Protein AF-A0A7Y0EX84-F1 (afdb_monomer_lite)

Structure (mmCIF, N/CA/C/O backbone):
data_AF-A0A7Y0EX84-F1
#
_entry.id   AF-A0A7Y0EX84-F1
#
loop_
_atom_site.group_PDB
_atom_site.id
_atom_site.type_symbol
_atom_site.label_atom_id
_atom_site.label_alt_id
_atom_site.label_comp_id
_atom_site.label_asym_id
_atom_site.label_entity_id
_atom_site.label_seq_id
_atom_site.pdbx_PDB_ins_code
_atom_site.Cartn_x
_atom_site.Cartn_y
_atom_site.Cartn_z
_atom_site.occupancy
_atom_site.B_iso_or_equiv
_atom_site.auth_seq_id
_atom_site.auth_comp_id
_atom_site.auth_asym_id
_atom_site.auth_atom_id
_atom_site.pdbx_PDB_model_num
ATOM 1 N N . MET A 1 1 ? 0.346 22.991 23.364 1.00 42.94 1 MET A N 1
ATOM 2 C CA . MET A 1 1 ? 0.680 21.777 22.585 1.00 42.94 1 MET A CA 1
ATOM 3 C C . MET A 1 1 ? 0.013 21.885 21.221 1.00 42.94 1 MET A C 1
ATOM 5 O O . MET A 1 1 ? -1.209 21.881 21.158 1.00 42.94 1 MET A O 1
ATOM 9 N N . ARG A 1 2 ? 0.776 22.104 20.142 1.00 43.91 2 ARG A N 1
ATOM 10 C CA . ARG A 1 2 ? 0.205 22.185 18.788 1.00 43.91 2 ARG A CA 1
ATOM 11 C C . ARG A 1 2 ? -0.180 20.777 18.341 1.00 43.91 2 ARG A C 1
ATOM 13 O O . ARG A 1 2 ? 0.676 19.905 18.253 1.00 43.91 2 ARG A O 1
ATOM 20 N N . ARG A 1 3 ? -1.469 20.569 18.081 1.00 48.53 3 ARG A N 1
ATOM 21 C CA . ARG A 1 3 ? -1.988 19.372 17.423 1.00 48.53 3 ARG A CA 1
ATOM 22 C C . ARG A 1 3 ? -1.406 19.378 16.013 1.00 48.53 3 ARG A C 1
ATOM 24 O O . ARG A 1 3 ? -1.793 20.213 15.199 1.00 48.53 3 ARG A O 1
ATOM 31 N N . VAL A 1 4 ? -0.427 18.516 15.752 1.00 51.75 4 VAL A N 1
ATOM 32 C CA . VAL A 1 4 ? 0.056 18.284 14.392 1.00 51.75 4 VAL A CA 1
ATOM 33 C C . VAL A 1 4 ? -1.057 17.524 13.681 1.00 51.75 4 VAL A C 1
ATOM 35 O O . VAL A 1 4 ? -1.100 16.300 13.674 1.00 51.75 4 VAL A O 1
ATOM 38 N N . VAL A 1 5 ? -2.033 18.261 13.159 1.00 49.94 5 VAL A N 1
ATOM 39 C CA . VAL A 1 5 ? -2.957 17.711 12.177 1.00 49.94 5 VAL A CA 1
ATOM 40 C C . VAL A 1 5 ? -2.158 17.702 10.885 1.00 49.94 5 VAL A C 1
ATOM 42 O O . VAL A 1 5 ? -2.164 18.672 10.132 1.00 49.94 5 VAL A O 1
ATOM 45 N N . PHE A 1 6 ? -1.393 16.632 10.663 1.00 50.00 6 PHE A N 1
ATOM 46 C CA . PHE A 1 6 ? -0.980 16.298 9.310 1.00 50.00 6 PHE A CA 1
ATOM 47 C C . PHE A 1 6 ? -2.281 16.048 8.552 1.00 50.00 6 PHE A C 1
ATOM 49 O O . PHE A 1 6 ? -2.836 14.956 8.588 1.00 50.00 6 PHE A O 1
ATOM 56 N N . ALA A 1 7 ? -2.792 17.075 7.876 1.00 50.09 7 ALA A N 1
ATOM 57 C CA . ALA A 1 7 ? -3.837 16.935 6.871 1.00 50.09 7 ALA A CA 1
ATOM 58 C C . ALA A 1 7 ? -3.263 16.266 5.604 1.00 50.09 7 ALA A C 1
ATOM 60 O O . ALA A 1 7 ? -3.603 16.627 4.482 1.00 50.09 7 ALA A O 1
ATOM 61 N N . ALA A 1 8 ? -2.354 15.305 5.780 1.00 59.44 8 ALA A N 1
ATOM 62 C CA . ALA A 1 8 ? -2.042 14.346 4.752 1.00 59.44 8 ALA A CA 1
ATOM 63 C C . ALA A 1 8 ? -3.264 13.436 4.675 1.00 59.44 8 ALA A C 1
ATOM 65 O O . ALA A 1 8 ? -3.662 12.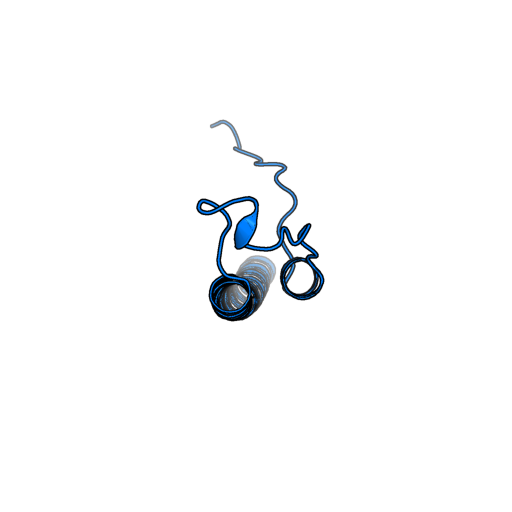825 5.670 1.00 59.44 8 ALA A O 1
ATOM 66 N N . ARG A 1 9 ? -3.908 13.400 3.508 1.00 74.50 9 ARG A N 1
ATOM 67 C CA . ARG A 1 9 ? -4.931 12.398 3.219 1.00 74.50 9 ARG A CA 1
ATOM 68 C C . ARG A 1 9 ? -4.356 11.029 3.594 1.00 74.50 9 ARG A C 1
ATOM 70 O O . ARG A 1 9 ? -3.324 10.641 3.055 1.00 74.50 9 ARG A O 1
ATOM 77 N N . LEU A 1 10 ? -5.011 10.326 4.517 1.00 80.38 10 LEU A N 1
ATOM 78 C CA . LEU A 1 10 ? -4.636 8.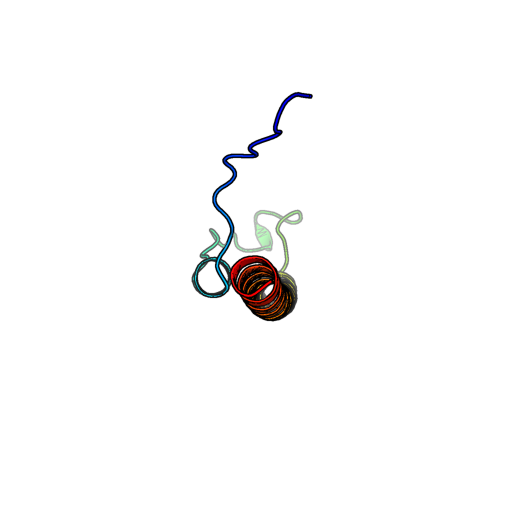955 4.845 1.00 80.38 10 LEU A CA 1
ATOM 79 C C . LEU A 1 10 ? -4.878 8.092 3.610 1.00 80.38 10 LEU A C 1
ATOM 81 O O . LEU A 1 10 ? -5.961 8.145 3.022 1.00 80.38 10 LEU A O 1
ATOM 85 N N . LEU A 1 11 ? -3.862 7.333 3.213 1.00 88.44 11 LEU A N 1
ATOM 86 C CA . LEU A 1 11 ? -4.001 6.345 2.156 1.00 88.44 11 LEU A CA 1
ATOM 87 C C . LEU A 1 11 ? -4.943 5.244 2.635 1.00 88.44 11 LEU A C 1
ATOM 89 O O . LEU A 1 11 ? -4.806 4.733 3.747 1.00 88.44 11 LEU A O 1
ATOM 93 N N . THR A 1 12 ? -5.904 4.892 1.790 1.00 91.56 12 THR A N 1
ATOM 94 C CA . THR A 1 12 ? -6.668 3.654 1.946 1.00 91.56 12 THR A CA 1
ATOM 95 C C . THR A 1 12 ? -5.963 2.523 1.191 1.00 91.56 12 THR A C 1
ATOM 97 O O . THR A 1 12 ? -5.248 2.811 0.230 1.00 91.56 12 THR A O 1
ATOM 100 N N . PRO A 1 13 ? -6.193 1.242 1.537 1.00 94.88 13 PRO A N 1
ATOM 101 C CA . PRO A 1 13 ? -5.664 0.120 0.752 1.00 94.88 13 PRO A CA 1
ATOM 102 C C . PRO A 1 13 ? -6.024 0.236 -0.737 1.00 94.88 13 PRO A C 1
ATOM 104 O O . PRO A 1 13 ? -5.189 0.075 -1.620 1.00 94.88 13 PRO A O 1
ATOM 107 N N . ARG A 1 14 ? -7.258 0.676 -1.018 1.00 94.75 14 ARG A N 1
ATOM 108 C CA . ARG A 1 14 ? -7.739 0.931 -2.378 1.00 94.75 14 ARG A CA 1
ATOM 109 C C . ARG A 1 14 ? -6.952 2.025 -3.102 1.00 94.75 14 ARG A C 1
ATOM 111 O O . ARG A 1 14 ? -6.745 1.914 -4.305 1.00 94.75 14 ARG A O 1
ATOM 118 N N . ASP A 1 15 ? -6.537 3.078 -2.399 1.00 94.75 15 ASP A N 1
ATOM 119 C CA . ASP A 1 15 ? -5.721 4.140 -2.999 1.00 94.75 15 ASP A CA 1
ATOM 120 C C . ASP A 1 15 ? -4.344 3.622 -3.433 1.00 94.75 15 ASP A C 1
ATOM 122 O O . ASP A 1 15 ? -3.806 4.117 -4.421 1.00 94.75 15 ASP A O 1
ATOM 126 N N . VAL A 1 16 ? -3.797 2.630 -2.721 1.00 94.88 16 VAL A N 1
ATOM 127 C CA . VAL A 1 16 ? -2.532 1.962 -3.065 1.00 94.88 16 VAL A CA 1
ATOM 128 C C . VAL A 1 16 ? -2.739 1.041 -4.263 1.00 94.88 16 VAL A C 1
ATOM 130 O O . VAL A 1 16 ? -2.100 1.234 -5.292 1.00 94.88 16 VAL A O 1
ATOM 133 N N . ARG A 1 17 ? -3.710 0.122 -4.186 1.00 95.38 17 ARG A N 1
ATOM 134 C CA . ARG A 1 17 ? -3.964 -0.878 -5.234 1.00 95.38 17 ARG A CA 1
ATOM 135 C C . ARG A 1 17 ? -4.373 -0.280 -6.576 1.00 95.38 17 ARG A C 1
ATOM 137 O O . ARG A 1 17 ? -4.067 -0.828 -7.627 1.00 95.38 17 ARG A O 1
ATOM 144 N N . CYS A 1 18 ? -5.107 0.831 -6.560 1.00 95.31 18 CYS A N 1
ATOM 145 C CA . CYS A 1 18 ? -5.557 1.504 -7.780 1.00 95.31 18 CYS A CA 1
ATOM 146 C C . CYS A 1 18 ? -4.586 2.592 -8.260 1.00 95.31 18 CYS A C 1
ATOM 148 O O . CYS A 1 18 ? -4.936 3.370 -9.155 1.00 95.31 18 CYS A O 1
ATOM 150 N N . ARG A 1 19 ? -3.397 2.707 -7.660 1.00 94.56 19 ARG A N 1
ATOM 151 C CA . ARG A 1 19 ? -2.418 3.712 -8.060 1.00 94.56 19 ARG A CA 1
ATOM 152 C C . ARG A 1 19 ? -1.819 3.339 -9.410 1.00 94.56 19 ARG A C 1
ATOM 154 O O . ARG A 1 19 ? -1.281 2.259 -9.586 1.00 94.56 19 ARG A O 1
ATOM 161 N N . THR A 1 20 ? -1.870 4.270 -10.354 1.00 92.56 20 THR A N 1
ATOM 162 C CA . THR A 1 20 ? -1.205 4.126 -11.651 1.00 92.56 20 THR A CA 1
ATOM 163 C C . THR A 1 20 ? 0.039 5.000 -11.709 1.00 92.56 20 THR A C 1
ATOM 165 O O . THR A 1 20 ? -0.006 6.171 -11.307 1.00 92.56 20 THR A O 1
ATOM 168 N N . PHE A 1 21 ? 1.111 4.463 -12.281 1.00 88.31 21 PHE A N 1
ATOM 169 C CA . PHE A 1 21 ? 2.339 5.193 -12.576 1.00 88.31 21 PHE A CA 1
ATOM 170 C C . PHE A 1 21 ? 2.506 5.350 -14.085 1.00 88.31 21 PHE A C 1
ATOM 172 O O . PHE A 1 21 ? 2.071 4.509 -14.870 1.00 88.31 21 PHE A O 1
ATOM 179 N N . THR A 1 22 ? 3.139 6.443 -14.504 1.00 86.69 22 THR A N 1
ATOM 180 C CA . THR A 1 22 ? 3.572 6.574 -15.894 1.00 86.69 22 THR A CA 1
ATOM 181 C C . THR A 1 22 ? 4.739 5.620 -16.112 1.00 86.69 22 THR A C 1
ATOM 183 O O . THR A 1 22 ? 5.821 5.854 -15.578 1.00 86.69 22 THR A O 1
ATOM 186 N N . ALA A 1 23 ? 4.522 4.560 -16.886 1.00 76.25 23 ALA A N 1
ATOM 187 C CA . ALA A 1 23 ? 5.589 3.649 -17.271 1.00 76.25 23 ALA A CA 1
ATOM 188 C C . ALA A 1 23 ? 6.460 4.301 -18.353 1.00 76.25 23 ALA A C 1
ATOM 190 O O . ALA A 1 23 ? 5.964 4.730 -19.398 1.00 76.25 23 ALA A O 1
ATOM 191 N N . TYR A 1 24 ? 7.766 4.360 -18.108 1.00 71.38 24 TYR A N 1
ATOM 192 C CA . TYR A 1 24 ? 8.755 4.672 -19.132 1.00 71.38 24 TYR A CA 1
ATOM 193 C C . TYR A 1 24 ? 9.440 3.367 -19.509 1.00 71.38 24 TYR A C 1
ATOM 195 O O . TYR A 1 24 ? 9.830 2.602 -18.633 1.00 71.38 24 TYR A O 1
ATOM 203 N N . ALA A 1 25 ? 9.594 3.097 -20.805 1.00 65.50 25 ALA A N 1
ATOM 204 C CA . ALA A 1 25 ? 10.401 1.959 -21.217 1.00 65.50 25 ALA A CA 1
ATOM 205 C C . ALA A 1 25 ? 11.827 2.152 -20.672 1.00 65.50 25 ALA A C 1
ATOM 207 O O . ALA A 1 25 ? 12.460 3.168 -20.972 1.00 65.50 25 ALA A O 1
ATOM 208 N N . SER A 1 26 ? 12.307 1.180 -19.887 1.00 63.25 26 SER A N 1
ATOM 209 C CA . SER A 1 26 ? 13.605 1.193 -19.184 1.00 63.25 26 SER A CA 1
ATOM 210 C C . SER A 1 26 ? 14.776 1.621 -20.088 1.00 63.25 26 SER A C 1
ATOM 212 O O . SER A 1 26 ? 15.674 2.345 -19.668 1.00 63.25 26 SER A O 1
ATOM 214 N N . PHE A 1 27 ? 14.702 1.316 -21.390 1.00 63.97 27 PHE A N 1
ATOM 215 C CA . PHE A 1 27 ? 15.693 1.739 -22.384 1.00 63.97 27 PHE A CA 1
ATOM 216 C C . PHE A 1 27 ? 15.892 3.268 -22.497 1.00 63.97 27 PHE A C 1
ATOM 218 O O . PHE A 1 27 ? 16.988 3.721 -22.814 1.00 63.97 27 PHE A O 1
ATOM 225 N N . PHE A 1 28 ? 14.861 4.079 -22.239 1.00 71.00 28 PHE A N 1
ATOM 226 C CA . PHE A 1 28 ? 14.943 5.547 -22.319 1.00 71.00 28 PHE A CA 1
ATOM 227 C C . PHE A 1 28 ? 15.270 6.218 -20.977 1.00 71.00 28 PHE A C 1
ATOM 229 O O . PHE A 1 28 ? 15.582 7.412 -20.948 1.00 71.00 28 PHE A O 1
ATOM 236 N N . ARG A 1 29 ? 15.182 5.470 -19.872 1.00 77.94 29 ARG A N 1
ATOM 237 C CA . ARG A 1 29 ? 15.406 5.934 -18.498 1.00 77.94 29 ARG A CA 1
ATOM 238 C C . ARG A 1 29 ? 16.003 4.786 -17.676 1.00 77.94 29 ARG A C 1
ATOM 240 O O . ARG A 1 29 ? 15.247 4.041 -17.060 1.00 77.94 29 ARG A O 1
ATOM 247 N N . PRO A 1 30 ? 17.339 4.627 -17.665 1.00 76.75 30 PRO A N 1
ATOM 248 C CA . PRO A 1 30 ? 17.995 3.574 -16.886 1.00 76.75 30 PRO A CA 1
ATOM 249 C C . PRO A 1 30 ? 17.848 3.773 -15.367 1.00 76.75 30 PRO A C 1
ATOM 251 O O . PRO A 1 30 ? 18.171 2.881 -14.596 1.00 76.75 30 PRO A O 1
ATOM 254 N N . ASP A 1 31 ? 17.382 4.948 -14.947 1.00 83.00 31 ASP A N 1
ATOM 255 C CA . ASP A 1 31 ? 17.048 5.326 -13.577 1.00 83.00 31 ASP A CA 1
ATOM 256 C C . ASP A 1 31 ? 15.565 5.107 -13.222 1.00 83.00 31 ASP A C 1
ATOM 258 O O . ASP A 1 31 ? 15.151 5.426 -12.108 1.00 83.00 31 ASP A O 1
ATOM 262 N N . ALA A 1 32 ? 14.751 4.595 -14.152 1.00 86.19 32 ALA A N 1
ATOM 263 C CA . ALA A 1 32 ? 13.369 4.236 -13.861 1.00 86.19 32 ALA A CA 1
ATOM 264 C C . ALA A 1 32 ? 13.308 2.985 -12.977 1.00 86.19 32 ALA A C 1
ATOM 266 O O . ALA A 1 32 ? 14.084 2.048 -13.157 1.00 86.19 32 ALA A O 1
ATOM 267 N N . TYR A 1 33 ? 12.351 2.969 -12.049 1.00 88.81 33 TYR A N 1
ATOM 268 C CA . TYR A 1 33 ? 12.057 1.781 -11.256 1.00 88.81 33 TYR A CA 1
ATOM 269 C C . TYR A 1 33 ? 11.553 0.641 -12.142 1.00 88.81 33 TYR A C 1
ATOM 271 O O . TYR A 1 33 ? 10.811 0.878 -13.102 1.00 88.81 33 TYR A O 1
ATOM 279 N N . ASP A 1 34 ? 11.948 -0.581 -11.795 1.00 87.88 34 ASP A N 1
ATOM 280 C CA . ASP A 1 34 ? 11.398 -1.783 -12.402 1.00 87.88 34 ASP A CA 1
ATOM 281 C C . ASP A 1 34 ? 9.919 -1.937 -12.016 1.00 87.88 34 ASP A C 1
ATOM 283 O O . ASP A 1 34 ? 9.531 -1.674 -10.876 1.00 87.88 34 ASP A O 1
ATOM 287 N N . ALA A 1 35 ? 9.076 -2.286 -12.988 1.00 89.62 35 ALA A N 1
ATOM 288 C CA . ALA A 1 35 ? 7.634 -2.336 -12.772 1.00 89.62 35 ALA A CA 1
ATOM 289 C C . ALA A 1 35 ? 7.234 -3.482 -11.836 1.00 89.62 35 ALA A C 1
ATOM 291 O O . ALA A 1 35 ? 6.362 -3.282 -10.994 1.00 89.62 35 ALA A O 1
ATOM 292 N N . ASP A 1 36 ? 7.896 -4.635 -11.949 1.00 91.81 36 ASP A N 1
ATOM 293 C CA . ASP A 1 36 ? 7.585 -5.807 -11.137 1.00 91.81 36 ASP A CA 1
ATOM 294 C C . ASP A 1 36 ? 8.025 -5.566 -9.682 1.00 91.81 36 ASP A C 1
ATOM 296 O O . ASP A 1 36 ? 7.266 -5.848 -8.755 1.00 91.81 36 ASP A O 1
ATOM 300 N N . GLU A 1 37 ? 9.196 -4.947 -9.472 1.00 93.75 37 GLU A N 1
ATOM 301 C CA . GLU A 1 37 ? 9.654 -4.547 -8.129 1.00 93.75 37 GLU A CA 1
ATOM 302 C C . GLU A 1 37 ? 8.721 -3.510 -7.477 1.00 93.75 37 GLU A C 1
ATOM 304 O O . GLU A 1 37 ? 8.447 -3.567 -6.274 1.00 93.75 37 GLU A O 1
ATOM 309 N N . VAL A 1 38 ? 8.217 -2.545 -8.258 1.00 94.06 38 VAL A N 1
ATOM 310 C CA . VAL A 1 38 ? 7.255 -1.550 -7.757 1.00 94.06 38 VAL A CA 1
ATOM 311 C C . VAL A 1 38 ? 5.933 -2.211 -7.392 1.00 94.06 38 VAL A C 1
ATOM 313 O O . VAL A 1 38 ? 5.377 -1.884 -6.344 1.00 94.06 38 VAL A O 1
ATOM 316 N N . ASP A 1 39 ? 5.429 -3.124 -8.218 1.00 94.38 39 ASP A N 1
ATOM 317 C CA . ASP A 1 39 ? 4.168 -3.814 -7.956 1.00 94.38 39 ASP A CA 1
ATOM 318 C C . ASP A 1 39 ? 4.260 -4.698 -6.698 1.00 94.38 39 ASP A C 1
ATOM 320 O O . ASP A 1 39 ? 3.371 -4.625 -5.845 1.00 94.38 39 ASP A O 1
ATOM 324 N N . GLU A 1 40 ? 5.361 -5.437 -6.506 1.00 97.44 40 GLU A N 1
ATOM 325 C CA . GLU A 1 40 ? 5.605 -6.225 -5.285 1.00 97.44 40 GLU A CA 1
ATOM 326 C C . GL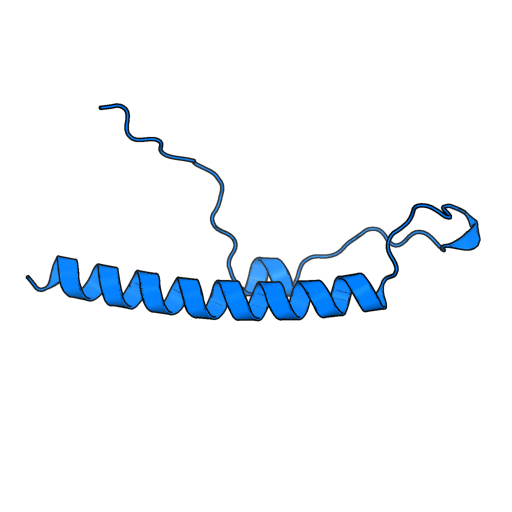U A 1 40 ? 5.614 -5.334 -4.032 1.00 97.44 40 GLU A C 1
ATOM 328 O O . GLU A 1 40 ? 4.911 -5.603 -3.051 1.00 97.44 40 GLU A O 1
ATOM 333 N N . PHE A 1 41 ? 6.327 -4.207 -4.081 1.00 97.50 41 PHE A N 1
ATOM 334 C CA . PHE A 1 41 ? 6.351 -3.255 -2.971 1.00 97.50 41 PHE A CA 1
ATOM 335 C C . PHE A 1 41 ? 4.971 -2.629 -2.694 1.00 97.50 41 PHE A C 1
ATOM 337 O O . PHE A 1 41 ? 4.604 -2.374 -1.542 1.00 97.50 41 PHE A O 1
ATOM 344 N N . MET A 1 42 ? 4.180 -2.369 -3.736 1.00 97.38 42 MET A N 1
ATOM 345 C CA . MET A 1 42 ? 2.836 -1.806 -3.593 1.00 97.38 42 MET A CA 1
ATOM 346 C C . MET A 1 42 ? 1.852 -2.810 -2.973 1.00 97.38 42 MET A C 1
ATOM 348 O O . MET A 1 42 ? 0.986 -2.392 -2.196 1.00 97.38 42 MET A O 1
ATOM 352 N N . ASP A 1 43 ? 2.024 -4.110 -3.219 1.00 97.62 43 ASP A N 1
ATOM 353 C CA . ASP A 1 43 ? 1.264 -5.175 -2.552 1.00 97.62 43 ASP A CA 1
ATOM 354 C C . ASP A 1 43 ? 1.605 -5.269 -1.049 1.00 97.62 43 ASP A C 1
ATOM 356 O O . ASP A 1 43 ? 0.710 -5.390 -0.195 1.00 97.62 43 ASP A O 1
ATOM 360 N N . GLU A 1 44 ? 2.884 -5.120 -0.687 1.00 98.12 44 GLU A N 1
ATOM 361 C CA . GLU A 1 44 ? 3.306 -5.013 0.718 1.00 98.12 44 GLU A CA 1
ATOM 362 C C . GLU A 1 44 ? 2.721 -3.764 1.398 1.00 98.12 44 GLU A C 1
ATOM 364 O O . GLU A 1 44 ? 2.243 -3.820 2.543 1.00 98.12 44 GLU A O 1
ATOM 369 N N . ALA A 1 45 ? 2.710 -2.631 0.691 1.00 97.12 45 ALA A N 1
ATOM 370 C CA . ALA A 1 45 ? 2.149 -1.380 1.186 1.00 97.12 45 ALA A CA 1
ATOM 371 C C . ALA A 1 45 ? 0.627 -1.475 1.400 1.00 97.12 45 ALA A C 1
ATOM 373 O O . ALA A 1 45 ? 0.125 -1.022 2.436 1.00 97.12 45 ALA A O 1
ATOM 374 N N . GLU A 1 46 ? -0.111 -2.092 0.471 1.00 97.62 46 GLU A N 1
ATOM 375 C CA . GLU A 1 46 ? -1.552 -2.340 0.611 1.00 97.62 46 GLU A CA 1
ATOM 376 C C . GLU A 1 46 ? -1.840 -3.207 1.842 1.00 97.62 46 GLU A C 1
ATOM 378 O O . GLU A 1 46 ? -2.712 -2.876 2.660 1.00 97.62 46 GLU A O 1
ATOM 383 N N . THR A 1 47 ? -1.079 -4.291 2.001 1.00 97.75 47 THR A N 1
ATOM 384 C CA . THR A 1 47 ? -1.201 -5.211 3.137 1.00 97.75 47 THR A CA 1
ATOM 385 C C . THR A 1 47 ? -0.961 -4.478 4.453 1.00 97.75 47 THR A C 1
ATOM 387 O O . THR A 1 47 ? -1.786 -4.541 5.372 1.00 97.75 47 THR A O 1
ATOM 390 N N . THR A 1 48 ? 0.124 -3.709 4.527 1.00 97.25 48 THR A N 1
ATOM 391 C CA . THR A 1 48 ? 0.489 -2.933 5.717 1.00 97.25 48 THR A CA 1
ATOM 392 C C . THR A 1 48 ? -0.598 -1.922 6.080 1.00 97.25 48 THR A C 1
ATOM 394 O O . THR A 1 48 ? -1.036 -1.857 7.231 1.00 97.25 48 THR A O 1
ATOM 397 N N . ILE A 1 49 ? -1.096 -1.158 5.104 1.00 95.75 49 ILE A N 1
ATOM 398 C CA . ILE A 1 49 ? -2.148 -0.159 5.337 1.00 95.75 49 ILE A CA 1
ATOM 399 C C . ILE A 1 49 ? -3.457 -0.830 5.769 1.00 95.75 49 ILE A C 1
ATOM 401 O O . ILE A 1 49 ? -4.143 -0.309 6.648 1.00 95.75 49 ILE A O 1
ATOM 405 N N . THR A 1 50 ? -3.784 -2.007 5.233 1.00 95.38 50 THR A N 1
ATOM 406 C CA . THR A 1 50 ? -4.961 -2.783 5.654 1.00 95.38 50 THR A CA 1
ATOM 407 C C . THR A 1 50 ? -4.891 -3.158 7.134 1.00 95.38 50 THR A C 1
ATOM 409 O O . THR A 1 50 ? -5.864 -2.954 7.871 1.00 95.38 50 THR A O 1
ATOM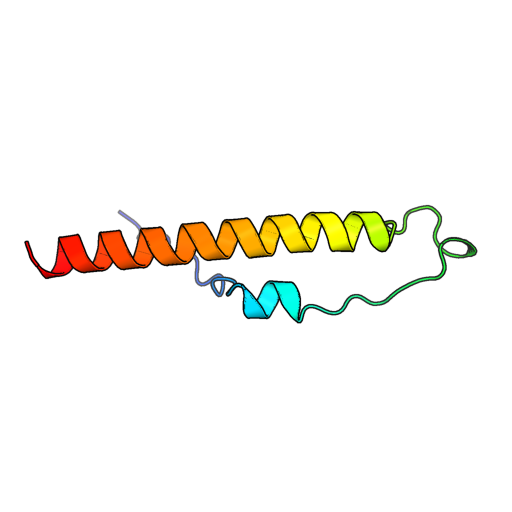 412 N N . VAL A 1 51 ? -3.737 -3.655 7.588 1.00 96.19 51 VAL A N 1
ATOM 413 C CA . VAL A 1 51 ? -3.508 -4.011 8.998 1.00 96.19 51 VAL A CA 1
ATOM 414 C C . VAL A 1 51 ? -3.627 -2.775 9.890 1.00 96.19 51 VAL A C 1
ATOM 416 O O . VAL A 1 51 ? -4.422 -2.776 10.833 1.00 96.19 51 VAL A O 1
ATOM 419 N N . LEU A 1 52 ? -2.936 -1.687 9.544 1.00 93.81 52 LEU A N 1
ATOM 420 C CA . LEU A 1 52 ? -2.973 -0.443 10.318 1.00 93.81 52 LEU A CA 1
ATOM 421 C C . LEU A 1 52 ? -4.383 0.160 10.387 1.00 93.81 52 LEU A C 1
ATOM 423 O O . LEU A 1 52 ? -4.806 0.632 11.444 1.00 93.81 52 LEU A O 1
ATOM 427 N N . CYS A 1 53 ? -5.150 0.126 9.292 1.00 90.94 53 CYS A N 1
ATOM 428 C CA . CYS A 1 53 ? -6.541 0.579 9.293 1.00 90.94 53 CYS A CA 1
ATOM 429 C C . CYS A 1 53 ? -7.395 -0.223 10.281 1.00 90.94 53 CYS A C 1
ATOM 431 O O . CYS A 1 53 ? -8.188 0.368 11.017 1.00 90.94 53 CYS A O 1
ATOM 433 N N . ARG A 1 54 ? -7.224 -1.549 10.331 1.00 92.44 54 ARG A N 1
ATOM 434 C CA . ARG A 1 54 ? -7.944 -2.414 11.274 1.00 92.44 54 ARG A CA 1
ATOM 435 C C . ARG A 1 54 ? -7.589 -2.085 12.723 1.00 92.44 54 ARG A C 1
ATOM 437 O O . ARG A 1 54 ? -8.492 -1.913 13.539 1.00 92.44 54 ARG A O 1
ATOM 444 N N . GLU A 1 55 ? -6.303 -1.952 13.029 1.00 93.69 55 GLU A N 1
ATOM 445 C CA . GLU A 1 55 ? -5.829 -1.624 14.379 1.00 93.69 55 GLU A CA 1
ATOM 446 C C . GLU A 1 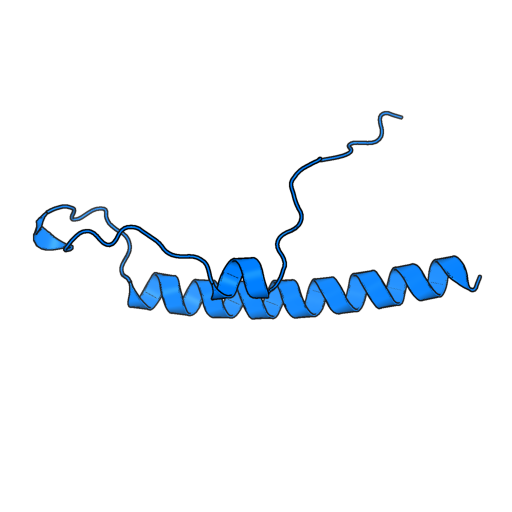55 ? -6.323 -0.250 14.844 1.00 93.69 55 GLU A C 1
ATOM 448 O O . GLU A 1 55 ? -6.824 -0.112 15.960 1.00 93.69 55 GLU A O 1
ATOM 453 N N . ILE A 1 56 ? -6.279 0.763 13.972 1.00 91.06 56 ILE A N 1
ATOM 454 C CA . ILE A 1 56 ? -6.801 2.102 14.279 1.00 91.06 56 ILE A CA 1
ATOM 455 C C . ILE A 1 56 ? -8.301 2.054 14.585 1.00 91.06 56 ILE A C 1
ATOM 457 O O . ILE A 1 56 ? -8.760 2.749 15.495 1.00 91.06 56 ILE A O 1
ATOM 461 N N . LEU A 1 57 ? -9.081 1.270 13.837 1.00 89.81 57 LEU A N 1
ATOM 462 C CA . LEU A 1 57 ? -10.518 1.128 14.082 1.00 89.81 57 LEU A CA 1
ATOM 463 C C . LEU A 1 57 ? -10.800 0.432 15.420 1.00 89.81 57 LEU A C 1
ATOM 465 O O . LEU A 1 57 ? -11.662 0.897 16.169 1.00 89.81 57 LEU A O 1
ATOM 469 N N . GLU A 1 58 ? -10.048 -0.619 15.750 1.00 92.88 58 GLU A N 1
ATOM 470 C CA . GLU A 1 58 ? -10.147 -1.327 17.032 1.00 92.88 58 GLU A CA 1
ATOM 471 C C . GLU A 1 58 ? -9.834 -0.391 18.209 1.00 92.88 58 GLU A C 1
ATOM 473 O O . GLU A 1 58 ? -10.621 -0.275 19.150 1.00 92.88 58 GLU A O 1
ATOM 478 N N . LEU A 1 59 ? -8.730 0.355 18.119 1.00 93.75 59 LEU A N 1
ATOM 479 C CA . LEU A 1 59 ? -8.322 1.317 19.144 1.00 93.75 59 LEU A CA 1
ATOM 480 C C . LEU A 1 59 ? -9.358 2.433 19.320 1.00 93.75 59 LEU A C 1
ATOM 482 O O . LEU A 1 59 ? -9.708 2.7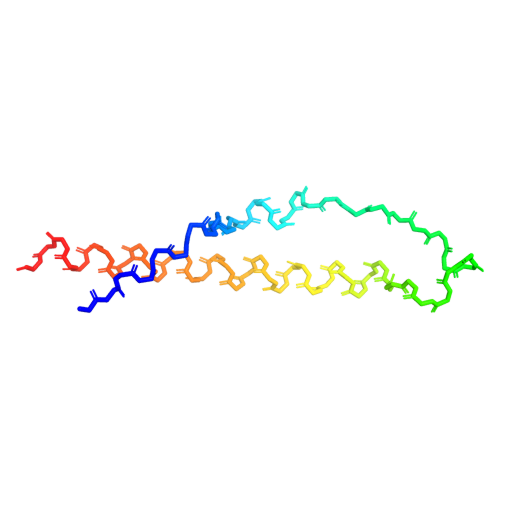91 20.445 1.00 93.75 59 LEU A O 1
ATOM 486 N N . ARG A 1 60 ? -9.906 2.964 18.220 1.00 92.69 60 ARG A N 1
ATOM 487 C CA . ARG A 1 60 ? -10.974 3.978 18.281 1.00 92.69 60 ARG A CA 1
ATOM 488 C C . ARG A 1 60 ? -12.233 3.445 18.954 1.00 92.69 60 ARG A C 1
ATOM 490 O O . ARG A 1 60 ? -12.866 4.184 19.703 1.00 92.69 60 ARG A O 1
ATOM 497 N N . ARG A 1 61 ? -12.585 2.179 18.714 1.00 93.06 61 ARG A N 1
ATOM 498 C CA . ARG A 1 61 ? -13.718 1.518 19.372 1.00 93.06 61 ARG A CA 1
ATOM 499 C C . ARG A 1 61 ? -13.494 1.409 20.880 1.00 93.06 61 ARG A C 1
ATOM 501 O O . ARG A 1 61 ? -14.400 1.722 21.640 1.00 93.06 61 ARG A O 1
ATOM 508 N N . GLN A 1 62 ? -12.295 1.016 21.308 1.00 91.62 62 GLN A N 1
ATOM 509 C CA . GLN A 1 62 ? -11.954 0.898 22.730 1.00 91.62 62 GLN A CA 1
ATOM 510 C C . GLN A 1 62 ? -12.047 2.244 23.456 1.00 91.62 62 GLN A C 1
ATOM 512 O O . GLN A 1 62 ? -12.653 2.314 24.518 1.00 91.62 62 GLN A O 1
ATOM 517 N N . VAL A 1 63 ? -11.526 3.317 22.850 1.00 93.81 63 VAL A N 1
ATOM 518 C CA . VAL A 1 63 ? -11.616 4.678 23.408 1.00 93.81 63 VAL A CA 1
ATOM 519 C C . VAL A 1 63 ? -13.059 5.188 23.464 1.00 93.81 63 VAL A C 1
ATOM 521 O O . VAL A 1 63 ? -13.394 5.951 24.357 1.00 93.81 63 VAL A O 1
ATOM 524 N N . ALA A 1 64 ? -13.922 4.797 22.523 1.00 87.12 64 ALA A N 1
ATOM 525 C CA . ALA A 1 64 ? -15.321 5.228 22.512 1.00 87.12 64 ALA A CA 1
ATOM 526 C C . ALA A 1 64 ? -16.205 4.488 23.534 1.00 87.12 64 ALA A C 1
ATOM 528 O O . ALA A 1 64 ? -17.285 4.975 23.863 1.00 87.12 64 ALA A O 1
ATOM 529 N N . CYS A 1 65 ? -15.785 3.305 23.991 1.00 77.69 65 CYS A N 1
ATOM 530 C CA . CYS A 1 65 ? -16.544 2.461 24.917 1.00 77.69 65 CYS A CA 1
ATOM 531 C C . CYS A 1 65 ? -16.040 2.509 26.372 1.00 77.69 65 CYS A C 1
ATOM 533 O O . CYS A 1 65 ? -16.660 1.862 27.218 1.00 77.69 65 CYS A O 1
ATOM 535 N N . GLY A 1 66 ? -14.934 3.206 26.651 1.00 65.12 66 GLY A N 1
ATOM 536 C CA . GLY A 1 66 ? -14.375 3.411 27.994 1.00 65.12 66 GLY A CA 1
ATOM 537 C C . GLY A 1 66 ? -14.600 4.829 28.488 1.00 65.12 66 GLY A C 1
ATOM 538 O O . GLY A 1 66 ? -14.894 4.974 29.692 1.00 65.12 66 GLY A O 1
#

pLDDT: mean 84.0, std 15.68, range [42.94, 98.12]

Radius of gyration: 17.35 Å; chains: 1; bounding box: 34×28×50 Å

Organism: NCBI:txid2675324

Secondary structure (DSSP, 8-state):
-------PPPPPHHHHHT-------GGG-TTSPPHHHHHHHHHHHHHHHHHHHHHHHHHHHHHHH-

Foldseek 3Di:
DDDPPPPPPQDALCNLVPDDDDDDDCVVPVPDDDPVVSVVVSVVVSVVRVVVVVVVVVVVVVVVVD

Sequence (66 aa):
MRRVVFAARLLTPRDVRCRTFTAYASFFRPDAYDADEVDEFMDEAETTITVLCREILELRRQVACG